Protein AF-A0A7R9UYS6-F1 (afdb_monomer_lite)

Organism: Diacronema lutheri (NCBI:txid2081491)

Secondary structure (DSSP, 8-state):
----TT-GGGSEEETTSHHIIIIIITSTTHHHHHHHTT-EE-TTSSEEE--TTS-HHHHHHHHHHHHHHHHHHHHHHHHHHHHHHHHHHHHHHHHHHHHHHHHHHHHHHHHHHHHHHHHHHHHHHHHHHHHHHHHH-TT---

Sequence (142 aa):
GGARLGEAKHRSLNRESHAFAATLAAIKGAVRLLRAAGFVDAADGRHLVLPDTADAALVAHARAALKAAVAAVTQASLQAAASQREQDNAAAAERLAELKRLQRAHQAHRTVAEEAERLRILREVQAERFEKARREDPHNHC

InterPro domains:
  IPR036339 PUB-like domain superfamily [SSF143503] (7-71)

Foldseek 3Di:
DDDPPDDQVVQKDFCPDPCNVVPQVPDPCSVVLLVQQQWDQDPVNGMTGRDPPGDPVSNVVSVVVVVVVVVVVVVVVVVVVVVVVVVVVVVVVVVVVVVVVVVVVVVVVVVVVVVVVVVVVVVVVVVVVVVVVLVVPPPNDD

Structure (mmCIF, N/CA/C/O backbone):
data_AF-A0A7R9UYS6-F1
#
_entry.id   AF-A0A7R9UYS6-F1
#
loop_
_atom_site.group_PDB
_atom_site.id
_atom_site.type_symbol
_atom_site.label_atom_id
_atom_site.label_alt_id
_atom_site.label_comp_id
_atom_site.label_asym_id
_atom_site.label_entity_id
_atom_site.label_seq_id
_atom_site.pdbx_PDB_ins_code
_atom_site.Cartn_x
_atom_site.Cartn_y
_atom_site.Cartn_z
_atom_site.occupancy
_atom_site.B_iso_or_equiv
_atom_site.auth_seq_id
_atom_site.auth_comp_id
_atom_site.auth_asym_id
_atom_site.auth_atom_id
_atom_site.pdbx_PDB_model_num
ATOM 1 N N . GLY A 1 1 ? -8.641 -17.097 27.532 1.00 37.53 1 GLY A N 1
ATOM 2 C CA . GLY A 1 1 ? -8.298 -16.313 28.732 1.00 37.53 1 GLY A CA 1
ATOM 3 C C . GLY A 1 1 ? -9.341 -15.239 28.931 1.00 37.53 1 GLY A C 1
ATOM 4 O O . GLY A 1 1 ? -9.334 -14.267 28.189 1.00 37.53 1 GLY A O 1
ATOM 5 N N . GLY A 1 2 ? -10.284 -15.462 29.847 1.00 44.81 2 GLY A N 1
ATOM 6 C CA . GLY A 1 2 ? -11.347 -14.508 30.155 1.00 44.81 2 GLY A CA 1
ATOM 7 C C . GLY A 1 2 ? -10.818 -13.409 31.067 1.00 44.81 2 GLY A C 1
ATOM 8 O O . GLY A 1 2 ? -10.682 -13.616 32.269 1.00 44.81 2 GLY A O 1
ATOM 9 N N . ALA A 1 3 ? -10.489 -12.251 30.493 1.00 46.88 3 ALA A N 1
ATOM 10 C CA . ALA A 1 3 ? -10.325 -11.036 31.278 1.00 46.88 3 ALA A CA 1
ATOM 11 C C . ALA A 1 3 ? -11.658 -10.749 31.983 1.00 46.88 3 ALA A C 1
ATOM 13 O O . ALA A 1 3 ? -12.717 -10.839 31.366 1.00 46.88 3 ALA A O 1
ATOM 14 N N . ARG A 1 4 ? -11.601 -10.469 33.284 1.00 47.09 4 ARG A N 1
ATOM 15 C CA . ARG A 1 4 ? -12.755 -10.252 34.160 1.00 47.09 4 ARG A CA 1
ATOM 16 C C . ARG A 1 4 ? -13.611 -9.101 33.615 1.00 47.09 4 ARG A C 1
ATOM 18 O O . ARG A 1 4 ? -13.274 -7.936 33.797 1.00 47.09 4 ARG A O 1
ATOM 25 N N . LEU A 1 5 ? -14.715 -9.439 32.945 1.00 50.84 5 LEU A N 1
ATOM 26 C CA . LEU A 1 5 ? -15.633 -8.533 32.233 1.00 50.84 5 LEU A CA 1
ATOM 27 C C . LEU A 1 5 ? -16.437 -7.576 33.146 1.00 50.84 5 LEU A C 1
ATOM 29 O O . LEU A 1 5 ? -17.445 -7.030 32.715 1.00 50.84 5 LEU A O 1
ATOM 33 N N . GLY A 1 6 ? -16.015 -7.360 34.394 1.00 54.34 6 GLY A N 1
ATOM 34 C CA . GLY A 1 6 ? -16.770 -6.580 35.380 1.00 54.34 6 GLY A CA 1
ATOM 35 C C . GLY A 1 6 ? -15.933 -5.698 36.303 1.00 54.34 6 GLY A C 1
ATOM 36 O O . GLY A 1 6 ? -16.487 -5.098 37.216 1.00 54.34 6 GLY A O 1
ATOM 37 N N . GLU A 1 7 ? -14.612 -5.595 36.115 1.00 65.44 7 GLU A N 1
ATOM 38 C CA . GLU A 1 7 ? -13.832 -4.672 36.947 1.00 65.44 7 GLU A CA 1
ATOM 39 C C . GLU A 1 7 ? -14.064 -3.227 36.473 1.00 65.44 7 GLU A C 1
ATOM 41 O O . GLU A 1 7 ? -13.734 -2.876 35.338 1.00 65.44 7 GLU A O 1
ATOM 46 N N . ALA A 1 8 ? -14.605 -2.379 37.359 1.00 66.94 8 ALA A N 1
ATOM 47 C CA . ALA A 1 8 ? -14.960 -0.979 37.087 1.00 66.94 8 ALA A CA 1
ATOM 48 C C . ALA A 1 8 ? -13.823 -0.167 36.435 1.00 66.94 8 ALA A C 1
ATOM 50 O O . ALA A 1 8 ? -14.069 0.722 35.621 1.00 66.94 8 ALA A O 1
ATOM 51 N N . LYS A 1 9 ? -12.565 -0.537 36.713 1.00 77.38 9 LYS A N 1
ATOM 52 C CA . LYS A 1 9 ? -11.362 0.067 36.122 1.00 77.38 9 LYS A CA 1
ATOM 53 C C . LYS A 1 9 ? -11.271 -0.059 34.594 1.00 77.38 9 LYS A C 1
ATOM 55 O O . LYS A 1 9 ? -10.557 0.711 33.970 1.00 77.38 9 LYS A O 1
ATOM 60 N N . HIS A 1 10 ? -11.955 -1.032 33.988 1.00 82.88 10 HIS A N 1
ATOM 61 C CA . HIS A 1 10 ? -11.962 -1.245 32.536 1.00 82.88 10 HIS A CA 1
ATOM 62 C C . HIS A 1 10 ? -13.116 -0.527 31.826 1.00 82.88 10 HIS A C 1
ATOM 64 O O . HIS A 1 10 ? -13.176 -0.541 30.598 1.00 82.88 10 HIS A O 1
ATOM 70 N N . ARG A 1 11 ? -14.025 0.102 32.583 1.00 88.00 11 ARG A N 1
ATOM 71 C CA . ARG A 1 11 ? -15.152 0.869 32.042 1.00 88.00 11 ARG A CA 1
ATOM 72 C C . ARG A 1 11 ? -14.840 2.356 31.899 1.00 88.00 11 ARG A C 1
ATOM 74 O O . ARG A 1 11 ? -15.658 3.063 31.327 1.00 88.00 11 ARG A O 1
ATOM 81 N N . SER A 1 12 ? -13.697 2.837 32.393 1.00 90.75 12 SER A N 1
ATOM 82 C CA . SER A 1 12 ? -13.282 4.234 32.263 1.00 90.75 12 SER A CA 1
ATOM 83 C C . SER A 1 12 ? -12.033 4.384 31.396 1.00 90.75 12 SER A C 1
ATOM 85 O O . SER A 1 12 ? -11.122 3.557 31.407 1.00 90.75 12 SER A O 1
ATOM 87 N N . LEU A 1 13 ? -11.996 5.465 30.625 1.00 91.38 13 LEU A N 1
ATOM 88 C CA . LEU A 1 13 ? -10.869 5.873 29.800 1.00 91.38 13 LEU A CA 1
ATOM 89 C C . LEU A 1 13 ? -10.446 7.272 30.234 1.00 91.38 13 LEU A C 1
ATOM 91 O O . LEU A 1 13 ? -11.235 8.211 30.141 1.00 91.38 13 LEU A O 1
ATOM 95 N N . ASN A 1 14 ? -9.204 7.416 30.689 1.00 92.75 14 ASN A N 1
ATOM 96 C CA . ASN A 1 14 ? -8.637 8.719 31.019 1.00 92.75 14 ASN A CA 1
ATOM 97 C C . ASN A 1 14 ? -8.198 9.443 29.735 1.00 92.75 14 ASN A C 1
ATOM 99 O O . ASN A 1 14 ? -7.314 8.963 29.015 1.00 92.75 14 ASN A O 1
ATOM 103 N N . ARG A 1 15 ? -8.793 10.611 29.471 1.00 91.50 15 ARG A N 1
ATOM 104 C CA . ARG A 1 15 ? -8.517 11.446 28.293 1.00 91.50 15 ARG A CA 1
ATOM 105 C C . ARG A 1 15 ? -7.133 12.094 28.325 1.00 91.50 15 ARG A C 1
ATOM 107 O O . ARG A 1 15 ? -6.582 12.382 27.269 1.00 91.50 15 ARG A O 1
ATOM 114 N N . GLU A 1 16 ? -6.567 12.288 29.512 1.00 90.69 16 GLU A N 1
ATOM 115 C CA . GLU A 1 16 ? -5.218 12.832 29.718 1.00 90.69 16 GLU A CA 1
ATOM 116 C C . GLU A 1 16 ? -4.135 11.754 29.581 1.00 90.69 16 GLU A C 1
ATOM 118 O O . GLU A 1 16 ? -2.944 12.062 29.551 1.00 90.69 16 GLU A O 1
ATOM 123 N N . SER A 1 17 ? -4.517 10.474 29.485 1.00 93.50 17 SER A N 1
ATOM 124 C CA . SER A 1 17 ? -3.534 9.412 29.293 1.00 93.50 17 SER A CA 1
ATOM 125 C C . SER A 1 17 ? -2.816 9.576 27.955 1.00 93.50 17 SER A C 1
ATOM 127 O O . SER A 1 17 ? -3.432 9.851 26.923 1.00 93.50 17 SER A O 1
ATOM 129 N N . HIS A 1 18 ? -1.503 9.333 27.955 1.00 90.81 18 HIS A N 1
ATOM 130 C CA . HIS A 1 18 ? -0.696 9.391 26.737 1.00 90.81 18 HIS A CA 1
ATOM 131 C C . HIS A 1 18 ? -1.269 8.489 25.635 1.00 90.81 18 HIS A C 1
ATOM 133 O O . HIS A 1 18 ? -1.342 8.890 24.478 1.00 90.81 18 HIS A O 1
ATOM 139 N N . ALA A 1 19 ? -1.738 7.289 25.995 1.00 88.31 19 ALA A N 1
ATOM 140 C CA . ALA A 1 19 ? -2.374 6.376 25.051 1.00 88.31 19 ALA A CA 1
ATOM 141 C C . ALA A 1 19 ? -3.617 7.006 24.405 1.00 88.31 19 ALA A C 1
ATOM 143 O O . ALA A 1 19 ? -3.750 6.963 23.183 1.00 88.31 19 ALA A O 1
ATOM 144 N N . PHE A 1 20 ? -4.497 7.637 25.188 1.00 90.56 20 PHE A N 1
ATOM 145 C CA . PHE A 1 20 ? -5.673 8.314 24.648 1.00 90.56 20 PHE A CA 1
ATOM 146 C C . PHE A 1 20 ? -5.283 9.492 23.753 1.00 90.56 20 PHE A C 1
ATOM 148 O O . PHE A 1 20 ? -5.775 9.580 22.631 1.00 90.56 20 PHE A O 1
ATOM 155 N N . ALA A 1 21 ? -4.381 10.363 24.207 1.00 88.44 21 ALA A N 1
ATOM 156 C CA . ALA A 1 21 ? -3.966 11.547 23.459 1.00 88.44 21 ALA A CA 1
ATOM 157 C C . ALA A 1 21 ? -3.265 11.189 22.136 1.00 88.44 21 ALA A C 1
ATOM 159 O O . ALA A 1 21 ? -3.618 11.719 21.083 1.00 88.44 21 ALA A O 1
ATOM 160 N N . ALA A 1 22 ? -2.318 10.249 22.175 1.00 87.12 22 ALA A N 1
ATOM 161 C CA . ALA A 1 22 ? -1.520 9.871 21.013 1.00 87.12 22 ALA A CA 1
ATOM 162 C C . ALA A 1 22 ? -2.307 9.047 19.985 1.00 87.12 22 ALA A C 1
ATOM 164 O O . ALA A 1 22 ? -2.036 9.147 18.792 1.00 87.12 22 ALA A O 1
ATOM 165 N N . THR A 1 23 ? -3.268 8.226 20.428 1.00 86.62 23 THR A N 1
ATOM 166 C CA . THR A 1 23 ? -3.973 7.296 19.527 1.00 86.62 23 THR A CA 1
ATOM 167 C C . THR A 1 23 ? -5.418 7.694 19.265 1.00 86.62 23 THR A C 1
ATOM 169 O O . THR A 1 23 ? -5.812 7.821 18.114 1.00 86.62 23 THR A O 1
ATOM 172 N N . LEU A 1 24 ? -6.224 7.926 20.299 1.00 85.62 24 LEU A N 1
ATOM 173 C CA . LEU A 1 24 ? -7.664 8.142 20.144 1.00 85.62 24 LEU A CA 1
ATOM 174 C C . LEU A 1 24 ? -8.003 9.599 19.828 1.00 85.62 24 LEU A C 1
ATOM 176 O O . LEU A 1 24 ? -8.822 9.851 18.950 1.00 85.62 24 LEU A O 1
ATOM 180 N N . ALA A 1 25 ? -7.380 10.564 20.505 1.00 84.19 25 ALA A N 1
ATOM 181 C CA . ALA A 1 25 ? -7.673 11.981 20.299 1.00 84.19 25 ALA A CA 1
ATOM 182 C C . ALA A 1 25 ? -7.216 12.479 18.918 1.00 84.19 25 ALA A C 1
ATOM 184 O O . ALA A 1 25 ? -7.892 13.308 18.311 1.00 84.19 25 ALA A O 1
ATOM 185 N N . ALA A 1 26 ? -6.110 11.935 18.401 1.00 84.69 26 ALA A N 1
ATOM 186 C CA . ALA A 1 26 ? -5.595 12.251 17.071 1.00 84.69 26 ALA A CA 1
ATOM 187 C C . ALA A 1 26 ? -6.485 11.715 15.931 1.00 84.69 26 ALA A C 1
ATOM 189 O O . ALA A 1 26 ? -6.453 12.240 14.816 1.00 84.69 26 ALA A O 1
ATOM 190 N N . ILE A 1 27 ? -7.304 10.687 16.187 1.00 87.06 27 ILE A N 1
ATOM 191 C CA . ILE A 1 27 ? -8.168 10.082 15.169 1.00 87.06 27 ILE A CA 1
ATOM 192 C C . ILE A 1 27 ? -9.506 10.819 15.115 1.00 87.06 27 ILE A C 1
ATOM 194 O O . ILE A 1 27 ? -10.343 10.751 16.023 1.00 87.06 27 ILE A O 1
ATOM 198 N N . LYS A 1 28 ? -9.755 11.480 13.980 1.00 88.62 28 LYS A N 1
ATOM 199 C CA . LYS A 1 28 ? -11.016 12.175 13.711 1.00 88.62 28 LYS A CA 1
ATOM 200 C C . LYS A 1 28 ? -12.203 11.218 13.876 1.00 88.62 28 LYS A C 1
ATOM 202 O O . LYS A 1 28 ? -12.357 10.256 13.132 1.00 88.62 28 LYS A O 1
ATOM 207 N N . GLY A 1 29 ? -13.075 11.520 14.837 1.00 88.50 29 GLY A N 1
ATOM 208 C CA . GLY A 1 29 ? -14.310 10.769 15.078 1.00 88.50 29 GLY A CA 1
ATOM 209 C C . GLY A 1 29 ? -14.195 9.587 16.045 1.00 88.50 29 GLY A C 1
ATOM 210 O O . GLY A 1 29 ? -15.234 9.016 16.371 1.00 88.50 29 GLY A O 1
ATOM 211 N N . ALA A 1 30 ? -13.010 9.259 16.575 1.00 88.81 30 ALA A N 1
ATOM 212 C CA . ALA A 1 30 ? -12.858 8.171 17.549 1.00 88.81 30 ALA A CA 1
ATOM 213 C C . ALA A 1 30 ? -13.699 8.402 18.818 1.00 88.81 30 ALA A C 1
ATOM 215 O O . ALA A 1 30 ? -14.442 7.522 19.244 1.00 88.81 30 ALA A O 1
ATOM 216 N N . VAL A 1 31 ? -13.685 9.621 19.369 1.00 90.44 31 VAL A N 1
ATOM 217 C CA . VAL A 1 31 ? -14.529 9.990 20.524 1.00 90.44 31 VAL A CA 1
ATOM 218 C C . VAL A 1 31 ? -16.022 9.905 20.189 1.00 90.44 31 VAL A C 1
ATOM 220 O O . VAL A 1 31 ? -16.824 9.485 21.019 1.00 90.44 31 VAL A O 1
ATOM 223 N N . ARG A 1 32 ? -16.413 10.250 18.955 1.00 91.69 32 ARG A N 1
ATOM 224 C CA . ARG A 1 32 ? -17.808 10.140 18.502 1.00 91.69 32 ARG A CA 1
ATOM 225 C C . ARG A 1 32 ? -18.252 8.680 18.407 1.00 91.69 32 ARG A C 1
ATOM 227 O O . ARG A 1 32 ? -19.380 8.382 18.778 1.00 91.69 32 ARG A O 1
ATOM 234 N N . LEU A 1 33 ? -17.368 7.783 17.966 1.00 91.06 33 LEU A N 1
ATOM 235 C CA . LEU A 1 33 ? -17.619 6.342 17.960 1.00 91.06 33 LEU A CA 1
ATOM 236 C C . LEU A 1 33 ? -17.762 5.789 19.384 1.00 91.06 33 LEU A C 1
ATOM 238 O O . LEU A 1 33 ? -18.691 5.033 19.639 1.00 91.06 33 LEU A O 1
ATOM 242 N N . LEU A 1 34 ? -16.893 6.197 20.318 1.00 92.00 34 LEU A N 1
ATOM 243 C CA . LEU A 1 34 ? -17.007 5.803 21.728 1.00 92.00 34 LEU A CA 1
ATOM 244 C C . LEU A 1 34 ? -18.350 6.247 22.321 1.00 92.00 34 LEU A C 1
ATOM 246 O O . LEU A 1 34 ? -19.039 5.449 22.950 1.00 92.00 34 LEU A O 1
ATOM 250 N N . ARG A 1 35 ? -18.773 7.486 22.054 1.00 92.44 35 ARG A N 1
ATOM 251 C CA . ARG A 1 35 ? -20.091 7.980 22.478 1.00 92.44 35 ARG A CA 1
ATOM 252 C C . ARG A 1 35 ? -21.242 7.200 21.843 1.00 92.44 35 ARG A C 1
ATOM 254 O O . ARG A 1 35 ? -22.179 6.835 22.540 1.00 92.44 35 ARG A O 1
ATOM 261 N N . ALA A 1 36 ? -21.150 6.879 20.552 1.00 90.38 36 ALA A N 1
ATOM 262 C CA . ALA A 1 36 ? -22.140 6.045 19.867 1.00 90.38 36 ALA A CA 1
ATOM 263 C C . ALA A 1 36 ? -22.198 4.609 20.420 1.00 90.38 36 ALA A C 1
ATOM 265 O O . ALA A 1 36 ? -23.250 3.985 20.377 1.00 90.38 36 ALA A O 1
ATOM 266 N N . ALA A 1 37 ? -21.092 4.101 20.969 1.00 90.69 37 ALA A N 1
ATOM 267 C CA . ALA A 1 37 ? -21.038 2.819 21.666 1.00 90.69 37 ALA A CA 1
ATOM 268 C C . ALA A 1 37 ? -21.575 2.882 23.112 1.00 90.69 37 ALA A C 1
ATOM 270 O O . ALA A 1 37 ? -21.645 1.848 23.767 1.00 90.69 37 ALA A O 1
ATOM 271 N N . GLY A 1 38 ? -21.937 4.068 23.618 1.00 92.44 38 GLY A N 1
ATOM 272 C CA . GLY A 1 38 ? -22.523 4.255 24.949 1.00 92.44 38 GLY A CA 1
ATOM 273 C C . GLY A 1 38 ? -21.585 4.835 26.012 1.00 92.44 38 GLY A C 1
ATOM 274 O O . GLY A 1 38 ? -21.971 4.893 27.177 1.00 92.44 38 GLY A O 1
ATOM 275 N N . PHE A 1 39 ? -20.372 5.275 25.658 1.00 93.94 39 PHE A N 1
ATOM 276 C CA . PHE A 1 39 ? -19.519 6.009 26.600 1.00 93.94 39 PHE A CA 1
ATOM 277 C C . PHE A 1 39 ? -20.056 7.426 26.838 1.00 93.94 39 PHE A C 1
ATOM 279 O O . PHE A 1 39 ? -20.400 8.140 25.895 1.00 93.94 39 PHE A O 1
ATOM 286 N N . VAL A 1 40 ? -20.049 7.861 28.095 1.00 94.06 40 VAL A N 1
ATOM 287 C CA . VAL A 1 40 ? -20.453 9.204 28.526 1.00 94.06 40 VAL A CA 1
ATOM 288 C C . VAL A 1 40 ? -19.277 9.943 29.156 1.00 94.06 40 VAL A C 1
ATOM 290 O O . VAL A 1 40 ? -18.361 9.319 29.691 1.00 94.06 40 VAL A O 1
ATOM 293 N N . ASP A 1 41 ? -19.281 11.272 29.086 1.00 93.56 41 ASP A N 1
ATOM 2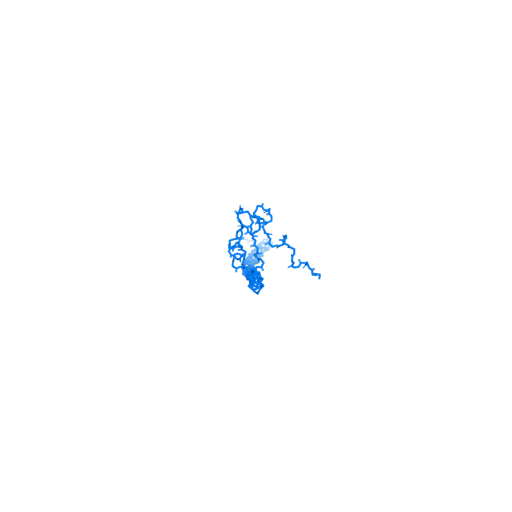94 C CA . ASP A 1 41 ? -18.319 12.082 29.834 1.00 93.56 41 ASP A CA 1
ATOM 295 C C . ASP A 1 41 ? -18.648 11.997 31.333 1.00 93.56 41 ASP A C 1
ATOM 297 O O . ASP A 1 41 ? -19.797 12.176 31.742 1.00 93.56 41 ASP A O 1
ATOM 301 N N . ALA A 1 42 ? -17.642 11.700 32.153 1.00 91.50 42 ALA A N 1
ATOM 302 C CA . ALA A 1 42 ? -17.777 11.772 33.599 1.00 91.50 42 ALA A CA 1
ATOM 303 C C . ALA A 1 42 ? -17.910 13.236 34.053 1.00 91.50 42 ALA A C 1
ATOM 305 O O . ALA A 1 42 ? -17.542 14.163 33.331 1.00 91.50 42 ALA A O 1
ATOM 306 N N . ALA A 1 43 ? -18.400 13.446 35.277 1.00 88.06 43 ALA A N 1
ATOM 307 C CA . ALA A 1 43 ? -18.609 14.784 35.840 1.00 88.06 43 ALA A CA 1
ATOM 308 C C . ALA A 1 43 ? -17.321 15.630 35.915 1.00 88.06 43 ALA A C 1
ATOM 310 O O . ALA A 1 43 ? -17.388 16.855 35.915 1.00 88.06 43 ALA A O 1
ATOM 311 N N . ASP A 1 44 ? -16.153 14.983 35.952 1.00 87.81 44 ASP A N 1
ATOM 312 C CA . ASP A 1 44 ? -14.849 15.647 35.948 1.00 87.81 44 ASP A CA 1
ATOM 313 C C . ASP A 1 44 ? -14.398 16.125 34.554 1.00 87.81 44 ASP A C 1
ATOM 315 O O . ASP A 1 44 ? -13.415 16.856 34.445 1.00 87.81 44 ASP A O 1
ATOM 319 N N . GLY A 1 45 ? -15.077 15.697 33.482 1.00 86.50 45 GLY A N 1
ATOM 320 C CA . GLY A 1 45 ? -14.716 15.967 32.088 1.00 86.50 45 GLY A CA 1
ATOM 321 C C . GLY A 1 45 ? -13.414 15.304 31.612 1.00 86.50 45 GLY A C 1
ATOM 322 O O . GLY A 1 45 ? -13.047 15.442 30.442 1.00 86.50 45 GLY A O 1
ATOM 323 N N . ARG A 1 46 ? -12.714 14.572 32.485 1.00 90.31 46 ARG A N 1
ATOM 324 C CA . ARG A 1 46 ? -11.416 13.935 32.210 1.00 90.31 46 ARG A CA 1
ATOM 325 C C . ARG A 1 46 ? -11.561 12.476 31.823 1.00 90.31 46 ARG A C 1
ATOM 327 O O . ARG A 1 46 ? -10.697 11.946 31.126 1.00 90.31 46 ARG A O 1
ATOM 334 N N . HIS A 1 47 ? -12.653 11.836 32.226 1.00 92.19 47 HIS A N 1
ATOM 335 C CA . HIS A 1 47 ? -12.903 10.434 31.926 1.00 92.19 47 HIS A CA 1
ATOM 336 C C . HIS A 1 47 ? -14.079 10.249 30.968 1.00 92.19 47 HIS A C 1
ATOM 338 O O . HIS A 1 47 ? -15.103 10.918 31.071 1.00 92.19 47 HIS A O 1
ATOM 344 N N . LEU A 1 48 ? -13.937 9.291 30.052 1.00 92.69 48 LEU A N 1
ATOM 345 C CA . LEU A 1 48 ? -15.064 8.685 29.346 1.00 92.69 48 LEU A CA 1
ATOM 346 C C . LEU A 1 48 ? -15.403 7.373 30.041 1.00 92.69 48 LEU A C 1
ATOM 348 O O . LEU A 1 48 ? -14.534 6.514 30.173 1.00 92.69 48 LEU A O 1
ATOM 352 N N . VAL A 1 49 ? -16.645 7.212 30.479 1.00 93.12 49 VAL A N 1
ATOM 353 C CA . VAL A 1 49 ? -17.085 6.057 31.264 1.00 93.12 49 VAL A CA 1
ATOM 354 C C . VAL A 1 49 ? -18.203 5.337 30.531 1.00 93.12 49 VAL A C 1
ATOM 356 O O . VAL A 1 49 ? -19.098 5.971 29.983 1.00 93.12 49 VAL A O 1
ATOM 359 N N . LEU A 1 50 ? -18.157 4.010 30.519 1.00 92.75 50 LEU A N 1
ATOM 360 C CA . LEU A 1 50 ? -19.232 3.157 30.037 1.00 92.75 50 LEU A CA 1
ATOM 361 C C . LEU A 1 50 ? -20.145 2.799 31.223 1.00 92.75 50 LEU A C 1
ATOM 363 O O . LEU A 1 50 ? -19.721 2.004 32.068 1.00 92.75 50 LEU A O 1
ATOM 367 N N . PRO A 1 51 ? -21.374 3.342 31.312 1.00 90.81 51 PRO A N 1
ATOM 368 C CA . PRO A 1 51 ? -22.288 3.066 32.421 1.00 90.81 51 PRO A CA 1
ATOM 369 C C . PRO A 1 51 ? -22.610 1.577 32.531 1.00 90.81 51 PRO A C 1
ATOM 371 O O . PRO A 1 51 ? -22.616 0.880 31.516 1.00 90.81 51 PRO A O 1
ATOM 374 N N . ASP A 1 52 ? -22.937 1.082 33.726 1.00 87.50 52 ASP A N 1
ATOM 375 C CA . ASP A 1 52 ? -23.365 -0.316 33.915 1.00 87.50 52 ASP A CA 1
ATOM 376 C C . ASP A 1 52 ? -24.651 -0.663 33.154 1.00 87.50 52 ASP A C 1
ATOM 378 O O . ASP A 1 52 ? -24.848 -1.814 32.775 1.00 87.50 52 ASP A O 1
ATOM 382 N N . THR A 1 53 ? -25.463 0.348 32.845 1.00 87.88 53 THR A N 1
ATOM 383 C CA . THR A 1 53 ? -26.683 0.256 32.033 1.00 87.88 53 THR A CA 1
ATOM 384 C C . THR A 1 53 ? -26.431 0.264 30.523 1.00 87.88 53 THR A C 1
ATOM 386 O O . THR A 1 53 ? -27.388 0.236 29.751 1.00 87.88 53 THR A O 1
ATOM 389 N N . ALA A 1 54 ? -25.172 0.336 30.076 1.00 87.25 54 ALA A N 1
ATOM 390 C CA . ALA A 1 54 ? -24.854 0.360 28.654 1.00 87.25 54 ALA A CA 1
ATOM 391 C C . ALA A 1 54 ? -25.243 -0.954 27.963 1.00 87.25 54 ALA A C 1
ATOM 393 O O . ALA A 1 54 ? -24.961 -2.045 28.461 1.00 87.25 54 ALA A O 1
ATOM 394 N N . ASP A 1 55 ? -25.839 -0.836 26.777 1.00 89.62 55 ASP A N 1
ATOM 395 C CA . ASP A 1 55 ? -26.237 -1.984 25.973 1.00 89.62 55 ASP A CA 1
ATOM 396 C C . ASP A 1 55 ? -25.006 -2.728 25.428 1.00 89.62 55 ASP A C 1
ATOM 398 O O . ASP A 1 55 ? -24.272 -2.245 24.559 1.00 89.62 55 ASP A O 1
ATOM 402 N N . ALA A 1 56 ? -24.790 -3.943 25.933 1.00 87.62 56 ALA A N 1
ATOM 403 C CA . ALA A 1 56 ? -23.696 -4.806 25.510 1.00 87.62 56 ALA A CA 1
ATOM 404 C C . ALA A 1 56 ? -23.773 -5.171 24.016 1.00 87.62 56 ALA A C 1
ATOM 406 O O . ALA A 1 56 ? -22.728 -5.346 23.380 1.00 87.62 56 ALA A O 1
ATOM 407 N N . ALA A 1 57 ? -24.978 -5.257 23.438 1.00 89.75 57 ALA A N 1
ATOM 408 C CA . ALA A 1 57 ? -25.159 -5.531 22.016 1.00 89.75 57 ALA A CA 1
ATOM 409 C C . ALA A 1 57 ? -24.663 -4.356 21.164 1.00 89.75 57 ALA A C 1
ATOM 411 O O . ALA A 1 57 ? -23.953 -4.565 20.177 1.00 89.75 57 ALA A O 1
ATOM 412 N N . LEU A 1 58 ? -24.946 -3.122 21.587 1.00 90.00 58 LEU A N 1
ATOM 413 C CA . LEU A 1 58 ? -24.468 -1.911 20.922 1.00 90.00 58 LEU A CA 1
ATOM 414 C C . LEU A 1 58 ? -22.938 -1.795 20.972 1.00 90.00 58 LEU A C 1
ATOM 416 O O . LEU A 1 58 ? -22.303 -1.506 19.956 1.00 90.00 58 LEU A O 1
ATOM 420 N N . VAL A 1 59 ? -22.325 -2.093 22.121 1.00 89.06 59 VAL A N 1
ATOM 421 C CA . VAL A 1 59 ? -20.859 -2.108 22.273 1.00 89.06 59 VAL A CA 1
ATOM 422 C C . VAL A 1 59 ? -20.224 -3.167 21.364 1.00 89.06 59 VAL A C 1
ATOM 424 O O . VAL A 1 59 ? -19.229 -2.898 20.680 1.00 89.06 59 VAL A O 1
ATOM 427 N N . ALA A 1 60 ? -20.803 -4.370 21.315 1.00 89.75 60 ALA A N 1
ATOM 428 C CA . ALA A 1 60 ? -20.341 -5.438 20.433 1.00 89.75 60 ALA A CA 1
ATOM 429 C C . ALA A 1 60 ? -20.479 -5.054 18.951 1.00 89.75 60 ALA A C 1
ATOM 431 O O . ALA A 1 60 ? -19.553 -5.287 18.168 1.00 89.75 60 ALA A O 1
ATOM 432 N N . HIS A 1 61 ? -21.587 -4.409 18.579 1.00 90.38 61 HIS A N 1
ATOM 433 C CA . HIS A 1 61 ? -21.821 -3.914 17.227 1.00 90.38 61 HIS A CA 1
ATOM 434 C C . HIS A 1 61 ? -20.806 -2.835 16.832 1.00 90.38 61 HIS A C 1
ATOM 436 O O . HIS A 1 61 ? -20.166 -2.950 15.788 1.00 90.38 61 HIS A O 1
ATOM 442 N N . ALA A 1 62 ? -20.575 -1.836 17.689 1.00 89.31 62 ALA A N 1
ATOM 443 C CA . ALA A 1 62 ? -19.589 -0.785 17.446 1.00 89.31 62 ALA A CA 1
ATOM 444 C C . ALA A 1 62 ? -18.171 -1.358 17.269 1.00 89.31 62 ALA A C 1
ATOM 446 O O . ALA A 1 62 ? -17.432 -0.946 16.371 1.00 89.31 62 ALA A O 1
ATOM 447 N N . ARG A 1 63 ? -17.800 -2.368 18.070 1.00 90.06 63 ARG A N 1
ATOM 448 C CA . ARG A 1 63 ? -16.531 -3.096 17.918 1.00 90.06 63 ARG A CA 1
ATOM 449 C C . ARG A 1 63 ? -16.444 -3.829 16.579 1.00 90.06 63 ARG A C 1
ATOM 451 O O . ARG A 1 63 ? -15.398 -3.782 15.929 1.00 90.06 63 ARG A O 1
ATOM 458 N N . ALA A 1 64 ? -17.506 -4.526 16.177 1.00 90.56 64 ALA A N 1
ATOM 459 C CA . ALA A 1 64 ? -17.548 -5.250 14.910 1.00 90.56 64 ALA A CA 1
ATOM 460 C C . ALA A 1 64 ? -17.445 -4.292 13.714 1.00 90.56 64 ALA A C 1
ATOM 462 O O . ALA A 1 64 ? -16.633 -4.523 12.818 1.00 90.56 64 ALA A O 1
ATOM 463 N N . ALA A 1 65 ? -18.184 -3.180 13.750 1.00 88.81 65 ALA A N 1
ATOM 464 C CA . ALA A 1 65 ? -18.138 -2.133 12.736 1.00 88.81 65 ALA A CA 1
ATOM 465 C C . ALA A 1 65 ? -16.736 -1.518 12.616 1.00 88.81 65 ALA A C 1
ATOM 467 O O . ALA A 1 65 ? -16.216 -1.388 11.509 1.00 88.81 65 ALA A O 1
ATOM 468 N N . LEU A 1 66 ? -16.076 -1.216 13.741 1.00 87.75 66 LEU A N 1
ATOM 469 C CA . LEU A 1 66 ? -14.704 -0.705 13.732 1.00 87.75 66 LEU A CA 1
ATOM 470 C C . LEU A 1 66 ? -13.727 -1.713 13.116 1.00 87.75 66 LEU A C 1
ATOM 472 O O . LEU A 1 66 ? -12.898 -1.342 12.288 1.00 87.75 66 LEU A O 1
ATOM 476 N N . LYS A 1 67 ? -13.836 -2.996 13.480 1.00 89.88 67 LYS A N 1
ATOM 477 C CA . LYS A 1 67 ? 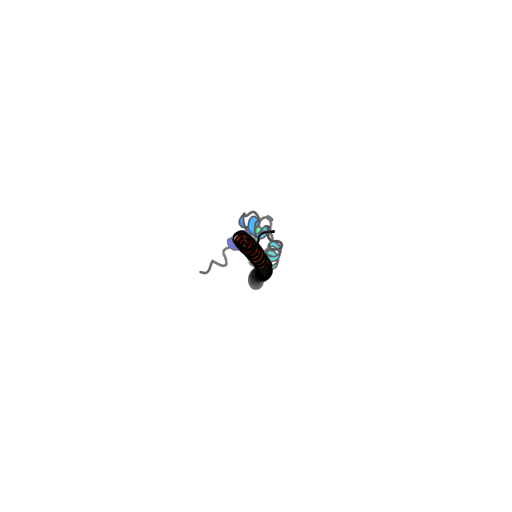-12.982 -4.052 12.922 1.00 89.88 67 LYS A CA 1
ATOM 478 C C . LYS A 1 67 ? -13.172 -4.189 11.409 1.00 89.88 67 LYS A C 1
ATOM 480 O O . LYS A 1 67 ? -12.186 -4.314 10.687 1.00 89.88 67 LYS A O 1
ATOM 485 N N . ALA A 1 68 ? -14.417 -4.138 10.939 1.00 89.12 68 ALA A N 1
ATOM 486 C CA . ALA A 1 68 ? -14.736 -4.178 9.516 1.00 89.12 68 ALA A CA 1
ATOM 487 C C . ALA A 1 68 ? -14.187 -2.948 8.776 1.00 89.12 68 ALA A C 1
ATOM 489 O O . ALA A 1 68 ? -13.572 -3.096 7.723 1.00 89.12 68 ALA A O 1
ATOM 490 N N . ALA A 1 69 ? -14.331 -1.752 9.352 1.00 85.19 69 ALA A N 1
ATOM 491 C CA . ALA A 1 69 ? -13.805 -0.519 8.771 1.00 85.19 69 ALA A CA 1
ATOM 492 C C . ALA A 1 69 ? -12.274 -0.546 8.644 1.00 85.19 69 ALA A C 1
ATOM 494 O O . ALA A 1 69 ? -11.738 -0.204 7.593 1.00 85.19 69 ALA A O 1
ATOM 495 N N . VAL A 1 70 ? -11.564 -1.007 9.681 1.00 87.75 70 VAL A N 1
ATOM 496 C CA . VAL A 1 70 ? -10.101 -1.160 9.633 1.00 87.75 70 VAL A CA 1
ATOM 497 C C . VAL A 1 70 ? -9.698 -2.155 8.546 1.00 87.75 70 VAL A C 1
ATOM 499 O O . VAL A 1 70 ? -8.826 -1.844 7.740 1.00 87.75 70 VAL A O 1
ATOM 502 N N . ALA A 1 71 ? -10.364 -3.312 8.472 1.00 88.62 71 ALA A N 1
ATOM 503 C CA . ALA A 1 71 ? -10.088 -4.309 7.441 1.00 88.62 71 ALA A CA 1
ATOM 504 C C . ALA A 1 71 ? -10.292 -3.749 6.022 1.00 88.62 71 ALA A C 1
ATOM 506 O O . ALA A 1 71 ? -9.438 -3.953 5.160 1.00 88.62 71 ALA A O 1
ATOM 507 N N . ALA A 1 72 ? -11.369 -2.991 5.797 1.00 86.88 72 ALA A N 1
ATOM 508 C CA . ALA A 1 72 ? -11.649 -2.359 4.511 1.00 86.88 72 ALA A CA 1
ATOM 509 C C . ALA A 1 72 ? -10.566 -1.340 4.117 1.00 86.88 72 ALA A C 1
ATOM 511 O O . ALA A 1 72 ? -10.098 -1.348 2.980 1.00 86.88 72 ALA A O 1
ATOM 512 N N . VAL A 1 73 ? -10.116 -0.503 5.058 1.00 86.56 73 VAL A N 1
ATOM 513 C CA . VAL A 1 73 ? -9.036 0.468 4.810 1.00 86.56 73 VAL A CA 1
ATOM 514 C C . VAL A 1 73 ? -7.718 -0.239 4.500 1.00 86.56 73 VAL A C 1
ATOM 516 O O . VAL A 1 73 ? -7.023 0.150 3.564 1.00 86.56 73 VAL A O 1
ATOM 519 N N . THR A 1 74 ? -7.375 -1.291 5.248 1.00 88.12 74 THR A N 1
ATOM 520 C CA . THR A 1 74 ? -6.170 -2.089 4.980 1.00 88.12 74 THR A CA 1
ATOM 521 C C . THR A 1 74 ? -6.232 -2.753 3.607 1.00 88.12 74 THR A C 1
ATOM 523 O O . THR A 1 74 ? -5.249 -2.749 2.874 1.00 88.12 74 THR A O 1
ATOM 526 N N . GLN A 1 75 ? -7.381 -3.299 3.218 1.00 90.75 75 GLN A N 1
ATOM 527 C CA . GLN A 1 75 ? -7.535 -3.896 1.897 1.00 90.75 75 GLN A CA 1
ATOM 528 C C . GLN A 1 75 ? -7.401 -2.851 0.782 1.00 90.75 75 GLN A C 1
ATOM 530 O O . GLN A 1 75 ? -6.690 -3.091 -0.193 1.00 90.75 75 GLN A O 1
ATOM 535 N N . ALA A 1 76 ? -8.023 -1.681 0.943 1.00 89.31 76 ALA A N 1
ATOM 536 C CA . ALA A 1 76 ? -7.930 -0.593 -0.024 1.00 89.31 76 ALA A CA 1
ATOM 537 C C . ALA A 1 76 ? -6.487 -0.087 -0.188 1.00 89.31 76 ALA A C 1
ATOM 539 O O . ALA A 1 76 ? -6.042 0.145 -1.311 1.00 89.31 76 ALA A O 1
ATOM 540 N N . SER A 1 77 ? -5.724 0.036 0.905 1.00 89.19 77 SER A N 1
ATOM 541 C CA . SER A 1 77 ? -4.321 0.462 0.828 1.00 89.19 77 SER A CA 1
ATOM 542 C C . SER A 1 77 ? -3.432 -0.579 0.145 1.00 89.19 77 SER A C 1
ATOM 544 O O . SER A 1 77 ? -2.571 -0.215 -0.655 1.00 89.19 77 SER A O 1
ATOM 546 N N . LEU A 1 78 ? -3.670 -1.870 0.393 1.00 90.75 78 LEU A N 1
ATOM 547 C CA . LEU A 1 78 ? -2.969 -2.956 -0.293 1.00 90.75 78 LEU A CA 1
ATOM 548 C C . LEU A 1 78 ? -3.276 -2.973 -1.796 1.00 90.75 78 LEU A C 1
ATOM 550 O O . LEU A 1 78 ? -2.360 -3.130 -2.602 1.00 90.75 78 LEU A O 1
ATOM 554 N N . GLN A 1 79 ? -4.538 -2.770 -2.179 1.00 93.44 79 GLN A N 1
ATOM 555 C CA . GLN A 1 79 ? -4.945 -2.684 -3.584 1.00 93.44 79 GLN A CA 1
ATOM 556 C C . GLN A 1 79 ? -4.336 -1.464 -4.281 1.00 93.44 79 GLN A C 1
ATOM 558 O O . GLN A 1 79 ? -3.807 -1.597 -5.382 1.00 93.44 79 GLN A O 1
ATOM 563 N N . ALA A 1 80 ? -4.338 -0.299 -3.629 1.00 92.50 80 ALA A N 1
ATOM 564 C CA . ALA A 1 80 ? -3.698 0.902 -4.158 1.00 92.50 80 ALA A CA 1
ATOM 565 C C . ALA A 1 80 ? -2.188 0.692 -4.365 1.00 92.50 80 ALA A C 1
ATOM 567 O O . ALA A 1 80 ? -1.652 1.035 -5.417 1.00 92.50 80 ALA A O 1
ATOM 568 N N . ALA A 1 81 ? -1.507 0.058 -3.405 1.00 91.75 81 ALA A N 1
ATOM 569 C CA . ALA A 1 81 ? -0.087 -0.260 -3.527 1.00 91.75 81 ALA A CA 1
ATOM 570 C C . ALA A 1 81 ? 0.203 -1.263 -4.658 1.00 91.75 81 ALA A C 1
ATOM 572 O O . ALA A 1 81 ? 1.207 -1.122 -5.355 1.00 91.75 81 ALA A O 1
ATOM 573 N N . ALA A 1 82 ? -0.656 -2.267 -4.858 1.00 93.06 82 ALA A N 1
ATOM 574 C CA . ALA A 1 82 ? -0.527 -3.212 -5.967 1.00 93.06 82 ALA A CA 1
ATOM 575 C C . ALA A 1 82 ? -0.730 -2.521 -7.325 1.00 93.06 82 ALA A C 1
ATOM 577 O O . ALA A 1 82 ? 0.117 -2.657 -8.206 1.00 93.06 82 ALA A O 1
ATOM 578 N N . SER A 1 83 ? -1.779 -1.704 -7.453 1.00 93.44 83 SER A N 1
ATOM 579 C CA . SER A 1 83 ? -2.051 -0.939 -8.674 1.00 93.44 83 SER A CA 1
ATOM 580 C C . SER A 1 83 ? -0.909 0.016 -9.023 1.00 93.44 83 SER A C 1
ATOM 582 O O . SER A 1 83 ? -0.562 0.136 -10.195 1.00 93.44 83 SER A O 1
ATOM 584 N N . GLN A 1 84 ? -0.293 0.665 -8.029 1.00 93.56 84 GLN A N 1
ATOM 585 C CA . GLN A 1 84 ? 0.854 1.540 -8.275 1.00 93.56 84 GLN A CA 1
ATOM 586 C C . GLN A 1 84 ? 2.051 0.755 -8.825 1.00 93.56 84 GLN A C 1
ATOM 588 O O . GLN A 1 84 ? 2.672 1.175 -9.794 1.00 93.56 84 GLN A O 1
ATOM 593 N N . ARG A 1 85 ? 2.342 -0.426 -8.262 1.00 93.88 85 ARG A N 1
ATOM 594 C CA . ARG A 1 85 ? 3.429 -1.289 -8.754 1.00 93.88 85 ARG A CA 1
ATOM 595 C C . ARG A 1 85 ? 3.202 -1.737 -10.195 1.00 93.88 85 ARG A C 1
ATOM 597 O O . ARG A 1 85 ? 4.155 -1.812 -10.961 1.00 93.88 85 ARG A O 1
ATOM 604 N N . GLU A 1 86 ? 1.962 -2.046 -10.566 1.00 94.62 86 GLU A N 1
ATOM 605 C CA . GLU A 1 86 ? 1.617 -2.408 -11.944 1.00 94.62 86 GLU A CA 1
ATOM 606 C C . GLU A 1 86 ? 1.868 -1.247 -12.913 1.00 94.62 86 GLU A C 1
ATOM 608 O O . GLU A 1 86 ? 2.478 -1.451 -13.963 1.00 94.62 86 GLU A O 1
ATOM 613 N N . GLN A 1 87 ? 1.478 -0.027 -12.535 1.00 95.00 87 GLN A N 1
ATOM 614 C CA . GLN A 1 87 ? 1.734 1.179 -13.327 1.00 95.00 87 GLN A CA 1
ATOM 615 C C . GLN A 1 87 ? 3.235 1.467 -13.465 1.00 95.00 87 GLN A C 1
ATOM 617 O O . GLN A 1 87 ? 3.714 1.718 -14.571 1.00 95.00 87 GLN A O 1
ATOM 622 N N . ASP A 1 88 ? 3.991 1.370 -12.370 1.00 94.06 88 ASP A N 1
ATOM 623 C CA . ASP A 1 88 ? 5.438 1.596 -12.373 1.00 94.06 88 ASP A CA 1
ATOM 624 C C . ASP A 1 88 ? 6.161 0.560 -13.251 1.00 94.06 88 ASP A C 1
ATOM 626 O O . ASP A 1 88 ? 7.054 0.908 -14.028 1.00 94.06 88 ASP A O 1
ATOM 630 N N . ASN A 1 89 ? 5.741 -0.708 -13.184 1.00 96.38 89 ASN A N 1
ATOM 631 C CA . ASN A 1 89 ? 6.279 -1.780 -14.020 1.00 96.38 89 ASN A CA 1
ATOM 632 C C . ASN A 1 89 ? 5.967 -1.561 -15.506 1.00 96.38 89 ASN A C 1
ATOM 634 O O . ASN A 1 89 ? 6.846 -1.765 -16.345 1.00 96.38 89 ASN A O 1
ATOM 638 N N . ALA A 1 90 ? 4.748 -1.126 -15.838 1.00 96.62 90 ALA A N 1
ATOM 639 C CA . ALA A 1 90 ? 4.370 -0.801 -17.211 1.00 96.62 90 ALA A CA 1
ATOM 640 C C . ALA A 1 90 ? 5.217 0.361 -17.759 1.00 96.62 90 ALA A C 1
ATOM 642 O O . ALA A 1 90 ? 5.835 0.231 -18.816 1.00 96.62 90 ALA A O 1
ATOM 643 N N . ALA A 1 91 ? 5.357 1.447 -16.994 1.00 95.19 91 ALA A N 1
ATOM 644 C CA . ALA A 1 91 ? 6.181 2.591 -17.378 1.00 95.19 91 ALA A CA 1
ATOM 645 C C . ALA A 1 91 ? 7.670 2.219 -17.525 1.00 95.19 91 ALA A C 1
ATOM 647 O O . ALA A 1 91 ? 8.356 2.689 -18.438 1.00 95.19 91 ALA A O 1
ATOM 648 N N . ALA A 1 92 ? 8.195 1.357 -16.651 1.00 95.00 92 ALA A N 1
ATOM 649 C CA . ALA A 1 92 ? 9.560 0.849 -16.764 1.00 95.00 92 ALA A CA 1
ATOM 650 C C . ALA A 1 92 ? 9.747 -0.028 -18.014 1.00 95.00 92 ALA A C 1
ATOM 652 O O . ALA A 1 92 ? 10.774 0.084 -18.688 1.00 95.00 92 ALA A O 1
ATOM 653 N N . ALA A 1 93 ? 8.759 -0.861 -18.354 1.00 96.25 93 ALA A N 1
ATOM 654 C CA . ALA A 1 93 ? 8.782 -1.684 -19.560 1.00 96.25 93 ALA A CA 1
ATOM 655 C C . ALA A 1 93 ? 8.777 -0.829 -20.838 1.00 96.25 93 ALA A C 1
ATOM 657 O O . ALA A 1 93 ? 9.566 -1.096 -21.746 1.00 96.25 93 ALA A O 1
ATOM 658 N N . GLU A 1 94 ? 7.968 0.232 -20.885 1.00 96.69 94 GLU A N 1
ATOM 659 C CA . GLU A 1 94 ? 7.956 1.197 -21.993 1.00 96.69 94 GLU A CA 1
ATOM 660 C C . GLU A 1 94 ? 9.310 1.899 -22.149 1.00 96.69 94 GLU A C 1
ATOM 662 O O . GLU A 1 94 ? 9.877 1.935 -23.243 1.00 96.69 94 GLU A O 1
ATOM 667 N N . ARG A 1 95 ? 9.892 2.384 -21.044 1.00 95.62 95 ARG A N 1
ATOM 668 C CA . ARG A 1 95 ? 11.231 2.999 -21.057 1.00 95.62 95 ARG A CA 1
ATOM 669 C C . ARG A 1 95 ? 12.299 2.025 -21.540 1.00 95.62 95 ARG A C 1
ATOM 671 O O . ARG A 1 95 ? 13.161 2.399 -22.333 1.00 95.62 95 ARG A O 1
ATOM 678 N N . LEU A 1 96 ? 12.244 0.771 -21.094 1.00 96.12 96 LEU A N 1
ATOM 679 C CA . LEU A 1 96 ? 13.176 -0.262 -21.537 1.00 96.12 96 LEU A CA 1
ATOM 680 C C . LEU A 1 96 ? 13.022 -0.556 -23.034 1.00 96.12 96 LEU A C 1
ATOM 682 O O . LEU A 1 96 ? 14.026 -0.761 -23.720 1.00 96.12 96 LEU A O 1
ATOM 686 N N . ALA A 1 97 ? 11.791 -0.580 -23.548 1.00 96.19 97 ALA A N 1
ATOM 687 C CA . ALA A 1 97 ? 11.529 -0.759 -24.971 1.00 96.19 97 ALA A CA 1
ATOM 688 C C . ALA A 1 97 ? 12.120 0.391 -25.800 1.00 96.19 97 ALA A C 1
ATOM 690 O O . ALA A 1 97 ? 12.806 0.128 -26.791 1.00 96.19 97 ALA A O 1
ATOM 691 N N . GLU A 1 98 ? 11.945 1.642 -25.363 1.00 96.38 98 GLU A N 1
ATOM 692 C CA . GLU A 1 98 ? 12.511 2.801 -26.063 1.00 96.38 98 GLU A CA 1
ATOM 693 C C . GLU A 1 98 ? 14.042 2.796 -26.031 1.00 96.38 98 GLU A C 1
ATOM 695 O O . GLU A 1 98 ? 14.682 2.964 -27.068 1.00 96.38 98 GLU A O 1
ATOM 700 N N . LEU A 1 99 ? 14.654 2.500 -24.879 1.00 95.31 99 LEU A N 1
ATOM 701 C CA . LEU A 1 99 ? 16.112 2.377 -24.775 1.00 95.31 99 LEU A CA 1
ATOM 702 C C . LEU A 1 99 ? 16.660 1.285 -25.699 1.00 95.31 99 LEU A C 1
ATOM 704 O O . LEU A 1 99 ? 17.664 1.500 -26.377 1.00 95.31 99 LEU A O 1
ATOM 708 N N . LYS A 1 100 ? 15.982 0.134 -25.791 1.00 96.06 100 LYS A N 1
ATOM 709 C CA . LYS A 1 100 ? 16.351 -0.931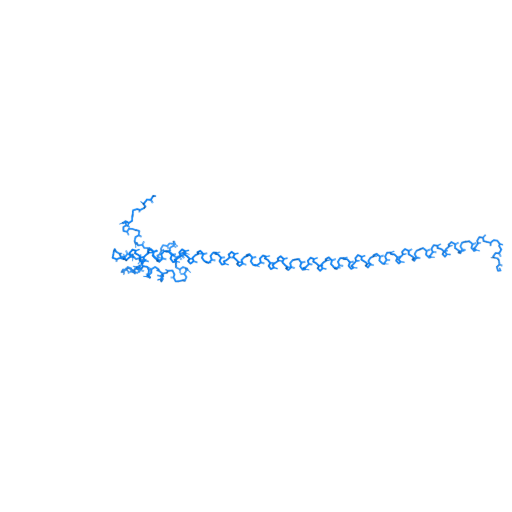 -26.737 1.00 96.06 100 LYS A CA 1
ATOM 710 C C . LYS A 1 100 ? 16.216 -0.474 -28.189 1.00 96.06 100 LYS A C 1
ATOM 712 O O . LYS A 1 100 ? 17.049 -0.846 -29.016 1.00 96.06 100 LYS A O 1
ATOM 717 N N . ARG A 1 101 ? 15.194 0.323 -28.518 1.00 95.56 101 ARG A N 1
ATOM 718 C CA . ARG A 1 101 ? 15.011 0.884 -29.864 1.00 95.56 101 ARG A CA 1
ATOM 719 C C . ARG A 1 101 ? 16.146 1.842 -30.221 1.00 95.56 101 ARG A C 1
ATOM 721 O O . ARG A 1 101 ? 16.767 1.671 -31.270 1.00 95.56 101 ARG A O 1
ATOM 728 N N . LEU A 1 102 ? 16.464 2.779 -29.330 1.00 93.75 102 LEU A N 1
ATOM 729 C CA . LEU A 1 102 ? 17.574 3.720 -29.496 1.00 93.75 102 LEU A CA 1
ATOM 730 C C . LEU A 1 102 ? 18.914 2.989 -29.612 1.00 93.75 102 LEU A C 1
ATOM 732 O O . LEU A 1 102 ? 19.702 3.285 -30.507 1.00 93.75 102 LEU A O 1
ATOM 736 N N . GLN A 1 103 ? 19.153 1.981 -28.770 1.00 94.31 103 GLN A N 1
ATOM 737 C CA . GLN A 1 103 ? 20.364 1.164 -28.836 1.00 94.31 103 GLN A CA 1
ATOM 738 C C . GLN A 1 103 ? 20.521 0.491 -30.206 1.00 94.31 103 GLN A C 1
ATOM 740 O O . GLN A 1 103 ? 21.603 0.553 -30.789 1.00 94.31 103 GLN A O 1
ATOM 745 N N . ARG A 1 104 ? 19.455 -0.125 -30.736 1.00 93.56 104 ARG A N 1
ATOM 746 C CA . ARG A 1 104 ? 19.476 -0.757 -32.066 1.00 93.56 104 ARG A CA 1
ATOM 747 C C . ARG A 1 104 ? 19.745 0.258 -33.172 1.00 93.56 104 ARG A C 1
ATOM 749 O O . ARG A 1 104 ? 20.555 -0.020 -34.049 1.00 93.56 104 ARG A O 1
ATOM 756 N N . ALA A 1 105 ? 19.117 1.433 -33.112 1.00 89.31 105 ALA A N 1
ATOM 757 C CA . ALA A 1 105 ? 19.355 2.501 -34.079 1.00 89.31 105 ALA A CA 1
ATOM 758 C C . ALA A 1 105 ? 20.824 2.963 -34.058 1.00 89.31 105 ALA A C 1
ATOM 760 O O . ALA A 1 105 ? 21.466 3.040 -35.103 1.00 89.31 105 ALA A O 1
ATOM 761 N N . HIS A 1 106 ? 21.396 3.187 -32.871 1.00 87.62 106 HIS A N 1
ATOM 762 C CA . HIS A 1 106 ? 22.805 3.561 -32.736 1.00 87.62 106 HIS A CA 1
ATOM 763 C C . HIS A 1 106 ? 23.762 2.466 -33.215 1.00 87.62 106 HIS A C 1
ATOM 765 O O . HIS A 1 106 ? 24.760 2.782 -33.861 1.00 87.62 106 HIS A O 1
ATOM 771 N N . GLN A 1 107 ? 23.475 1.195 -32.923 1.00 86.44 107 GLN A N 1
ATOM 772 C CA . GLN A 1 107 ? 24.276 0.077 -33.424 1.00 86.44 107 GLN A CA 1
ATOM 773 C C . GLN A 1 107 ? 24.244 0.009 -34.954 1.00 86.44 107 GLN A C 1
ATOM 775 O O . GLN A 1 107 ? 25.306 -0.075 -35.560 1.00 86.44 107 GLN A O 1
ATOM 780 N N . ALA A 1 108 ? 23.068 0.143 -35.573 1.00 84.44 108 ALA A N 1
ATOM 781 C CA . ALA A 1 108 ? 22.936 0.153 -37.030 1.00 84.44 108 ALA A CA 1
ATOM 782 C C . ALA A 1 108 ? 23.708 1.315 -37.685 1.00 84.44 108 ALA A C 1
ATOM 784 O O . ALA A 1 108 ? 24.352 1.139 -38.716 1.00 84.44 108 ALA A O 1
ATOM 785 N N . HIS A 1 109 ? 23.702 2.504 -37.077 1.00 79.38 109 HIS A N 1
ATOM 786 C CA . HIS A 1 109 ? 24.491 3.630 -37.584 1.00 79.38 109 HIS A CA 1
ATOM 787 C C . HIS A 1 109 ? 26.001 3.397 -37.478 1.00 79.38 109 HIS A C 1
ATOM 789 O O . HIS A 1 109 ? 26.733 3.771 -38.394 1.00 79.38 109 HIS A O 1
ATOM 795 N N . ARG A 1 110 ? 26.471 2.769 -36.392 1.00 76.06 110 ARG A N 1
ATOM 796 C CA . ARG A 1 110 ? 27.891 2.419 -36.239 1.00 76.06 110 ARG A CA 1
ATOM 797 C C . ARG A 1 110 ? 28.332 1.413 -37.293 1.00 76.06 110 ARG A C 1
ATOM 799 O O . ARG A 1 1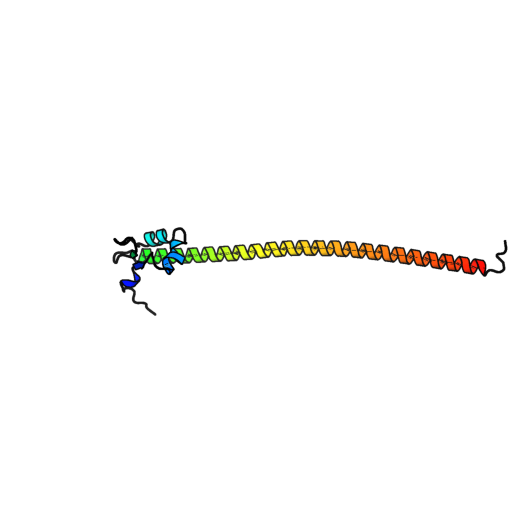10 ? 29.325 1.671 -37.956 1.00 76.06 110 ARG A O 1
ATOM 806 N N . THR A 1 111 ? 27.560 0.351 -37.523 1.00 83.38 111 THR A N 1
ATOM 807 C CA . THR A 1 111 ? 27.910 -0.662 -38.531 1.00 83.38 111 THR A CA 1
ATOM 808 C C . THR A 1 111 ? 27.959 -0.075 -39.940 1.00 83.38 111 THR A C 1
ATOM 810 O O . THR A 1 111 ? 28.886 -0.365 -40.685 1.00 83.38 111 THR A O 1
ATOM 813 N N . VAL A 1 112 ? 27.025 0.817 -40.297 1.00 84.06 112 VAL A N 1
ATOM 814 C CA . VAL A 1 112 ? 27.047 1.498 -41.606 1.00 84.06 112 VAL A CA 1
ATOM 815 C C . VAL A 1 112 ? 28.275 2.404 -41.749 1.00 84.06 112 VAL A C 1
ATOM 817 O O . VAL A 1 112 ? 28.914 2.411 -42.800 1.00 84.06 112 VAL A O 1
ATOM 820 N N . ALA A 1 113 ? 28.630 3.158 -40.705 1.00 83.00 113 ALA A N 1
ATOM 821 C CA . ALA A 1 113 ? 29.817 4.013 -40.722 1.00 83.00 113 ALA A CA 1
ATOM 822 C C . ALA A 1 113 ? 31.119 3.194 -40.801 1.00 83.00 113 ALA A C 1
ATOM 824 O O . ALA A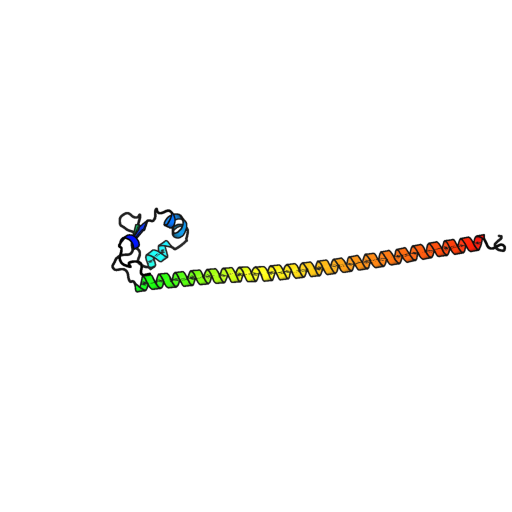 1 113 ? 32.022 3.544 -41.558 1.00 83.00 113 ALA A O 1
ATOM 825 N N . GLU A 1 114 ? 31.197 2.084 -40.067 1.00 84.62 114 GLU A N 1
ATOM 826 C CA . GLU A 1 114 ? 32.330 1.153 -40.080 1.00 84.62 114 GLU A CA 1
ATOM 827 C C . GLU A 1 114 ? 32.497 0.475 -41.451 1.00 84.62 114 GLU A C 1
ATOM 829 O O . GLU A 1 114 ? 33.612 0.381 -41.968 1.00 84.62 114 GLU A O 1
ATOM 834 N N . GLU A 1 115 ? 31.403 0.047 -42.086 1.00 83.88 115 GLU A N 1
ATOM 835 C CA . GLU A 1 115 ? 31.425 -0.521 -43.438 1.00 83.88 115 GLU A CA 1
ATOM 836 C C . GLU A 1 115 ? 31.834 0.511 -44.497 1.00 83.88 115 GLU A C 1
ATOM 838 O O . GLU A 1 115 ? 32.639 0.199 -45.382 1.00 83.88 115 GLU A O 1
ATOM 843 N N . ALA A 1 116 ? 31.333 1.746 -44.397 1.00 88.56 116 ALA A N 1
ATOM 844 C CA . ALA A 1 116 ? 31.712 2.836 -45.292 1.00 88.56 116 ALA A CA 1
ATOM 845 C C . ALA A 1 116 ? 33.209 3.167 -45.180 1.00 88.56 116 ALA A C 1
ATOM 847 O O . ALA A 1 116 ? 33.888 3.312 -46.200 1.00 88.56 116 ALA A O 1
ATOM 848 N N . GLU A 1 117 ? 33.740 3.213 -43.958 1.00 86.62 117 GLU A N 1
ATOM 849 C CA . GLU A 1 117 ? 35.162 3.455 -43.712 1.00 86.62 117 GLU A CA 1
ATOM 850 C C . GLU A 1 117 ? 36.032 2.302 -44.229 1.00 86.62 117 GLU A C 1
ATOM 852 O O . GLU A 1 117 ? 37.036 2.528 -44.908 1.00 86.62 117 GLU A O 1
ATOM 857 N N . ARG A 1 118 ? 35.608 1.049 -44.022 1.00 87.31 118 ARG A N 1
ATOM 858 C CA . ARG A 1 118 ? 36.294 -0.123 -44.587 1.00 87.31 118 ARG A CA 1
ATOM 859 C C . ARG A 1 118 ? 36.362 -0.063 -46.114 1.00 87.31 118 ARG A C 1
ATOM 861 O O . ARG A 1 118 ? 37.398 -0.388 -46.694 1.00 87.31 118 ARG A O 1
ATOM 868 N N . LEU A 1 119 ? 35.281 0.352 -46.777 1.00 91.81 119 LEU A N 1
ATOM 869 C CA . LEU A 1 119 ? 35.254 0.521 -48.232 1.00 91.81 119 LEU A CA 1
ATOM 870 C C . LEU A 1 119 ? 36.149 1.674 -48.703 1.00 91.81 119 LEU A C 1
ATOM 872 O O . LEU A 1 119 ? 36.793 1.539 -49.744 1.00 91.81 119 LEU A O 1
ATOM 876 N N . ARG A 1 120 ? 36.222 2.777 -47.948 1.00 94.12 120 ARG A N 1
ATOM 877 C CA . ARG A 1 120 ? 37.135 3.895 -48.232 1.00 94.12 120 ARG A CA 1
ATOM 878 C C . ARG A 1 120 ? 38.590 3.433 -48.215 1.00 94.12 120 ARG A C 1
ATOM 880 O O . ARG A 1 120 ? 39.280 3.592 -49.219 1.00 94.12 120 ARG A O 1
ATOM 887 N N . ILE A 1 121 ? 39.007 2.765 -47.139 1.00 91.56 121 ILE A N 1
ATOM 888 C CA . ILE A 1 121 ? 40.369 2.233 -46.987 1.00 91.56 121 ILE A CA 1
ATOM 889 C C . ILE A 1 121 ? 40.697 1.247 -48.118 1.00 91.56 121 ILE A C 1
ATOM 891 O O . ILE A 1 121 ? 41.768 1.315 -48.714 1.00 91.56 121 ILE A O 1
ATOM 895 N N . LEU A 1 122 ? 39.771 0.344 -48.469 1.00 93.00 122 LEU A N 1
ATOM 896 C CA . LEU A 1 122 ? 39.986 -0.603 -49.569 1.00 93.00 122 LEU A CA 1
ATOM 897 C C . LEU A 1 122 ? 40.200 0.095 -50.918 1.00 93.00 122 LEU A C 1
ATOM 899 O O . LEU A 1 122 ? 41.043 -0.350 -51.698 1.00 93.00 122 LEU A O 1
ATOM 903 N N . ARG A 1 123 ? 39.460 1.175 -51.197 1.00 93.00 123 ARG A N 1
ATOM 904 C CA . ARG A 1 123 ? 39.634 1.969 -52.422 1.00 93.00 123 ARG A CA 1
ATOM 905 C C . ARG A 1 123 ? 40.982 2.679 -52.448 1.00 93.00 123 ARG A C 1
ATOM 907 O O . ARG A 1 123 ? 41.647 2.638 -53.478 1.00 93.00 123 ARG A O 1
ATOM 914 N N . GLU A 1 124 ? 41.396 3.274 -51.332 1.00 92.75 124 GLU A N 1
ATOM 915 C CA . GLU A 1 124 ? 42.703 3.934 -51.204 1.00 92.75 124 GLU A CA 1
ATOM 916 C C . GLU A 1 124 ? 43.846 2.933 -51.444 1.00 92.75 124 GLU A C 1
ATOM 918 O O . GLU A 1 124 ? 44.687 3.155 -52.312 1.00 92.75 124 GLU A O 1
ATOM 923 N N . VAL A 1 125 ? 43.801 1.758 -50.806 1.00 92.31 125 VAL A N 1
ATOM 924 C CA . VAL A 1 125 ? 44.797 0.690 -51.011 1.00 92.31 125 VAL A CA 1
ATOM 925 C C . VAL A 1 125 ? 44.820 0.189 -52.460 1.00 92.31 125 VAL A C 1
ATOM 927 O O . VA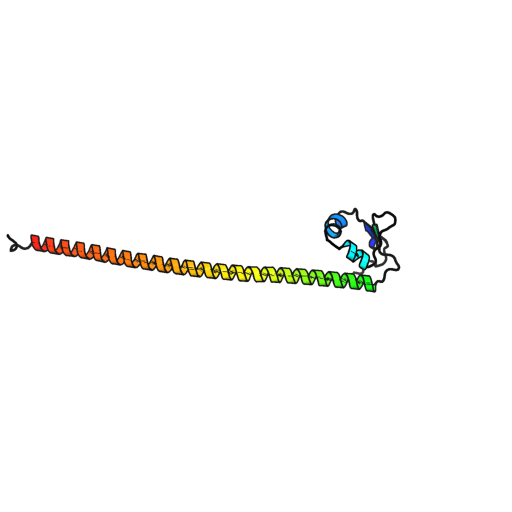L A 1 125 ? 45.886 -0.115 -52.997 1.00 92.31 125 VAL A O 1
ATOM 930 N N . GLN A 1 126 ? 43.663 0.066 -53.117 1.00 92.25 126 GLN A N 1
ATOM 931 C CA . GLN A 1 126 ? 43.608 -0.324 -54.529 1.00 92.25 126 GLN A CA 1
ATOM 932 C C . GLN A 1 126 ? 44.214 0.744 -55.445 1.00 92.25 126 GLN A C 1
ATOM 934 O O . GLN A 1 126 ? 44.955 0.390 -56.362 1.00 92.25 126 GLN A O 1
ATOM 939 N N . ALA A 1 127 ? 43.944 2.026 -55.184 1.00 90.94 127 ALA A N 1
ATOM 940 C CA . ALA A 1 127 ? 44.522 3.135 -55.934 1.00 90.94 127 ALA A CA 1
ATOM 941 C C . ALA A 1 127 ? 46.049 3.185 -55.773 1.00 90.94 127 ALA A C 1
ATOM 943 O O . ALA A 1 127 ? 46.762 3.258 -56.770 1.00 90.94 127 ALA A O 1
ATOM 944 N N . GLU A 1 128 ? 46.562 3.033 -54.549 1.00 90.81 128 GLU A N 1
ATOM 945 C CA . GLU A 1 128 ? 48.004 2.969 -54.284 1.00 90.81 128 GLU A CA 1
ATOM 946 C C . GLU A 1 128 ? 48.671 1.780 -54.983 1.00 90.81 128 GLU A C 1
ATOM 948 O O . GLU A 1 128 ? 49.742 1.922 -55.574 1.00 90.81 128 GLU A O 1
ATOM 953 N N . ARG A 1 129 ? 48.036 0.599 -54.962 1.00 89.75 129 ARG A N 1
ATOM 954 C CA . ARG A 1 129 ? 48.533 -0.584 -55.684 1.00 89.75 129 ARG A CA 1
ATOM 955 C C . ARG A 1 129 ? 48.574 -0.351 -57.188 1.00 89.75 129 ARG A C 1
ATOM 957 O O . ARG A 1 129 ? 49.549 -0.740 -57.825 1.00 89.75 129 ARG A O 1
ATOM 964 N N . PHE A 1 130 ? 47.538 0.274 -57.740 1.00 88.12 130 PHE A N 1
ATOM 965 C CA . PHE A 1 130 ? 47.487 0.615 -59.156 1.00 88.12 130 PHE A CA 1
ATOM 966 C C . PHE A 1 130 ? 48.568 1.635 -59.523 1.00 88.12 130 PHE A C 1
ATOM 968 O O . PHE A 1 130 ? 49.295 1.421 -60.486 1.00 88.12 130 PHE A O 1
ATOM 975 N N . GLU A 1 131 ? 48.742 2.704 -58.742 1.00 86.81 131 GLU A N 1
ATOM 976 C CA . GLU A 1 131 ? 49.812 3.680 -58.965 1.00 86.81 131 GLU A CA 1
ATOM 977 C C . GLU A 1 131 ? 51.205 3.067 -58.845 1.00 86.81 131 GLU A C 1
ATOM 979 O O . GLU A 1 131 ? 52.092 3.390 -59.633 1.00 86.81 131 GLU A O 1
ATOM 984 N N . LYS A 1 132 ? 51.413 2.175 -57.875 1.00 87.50 132 LYS A N 1
ATOM 985 C CA . LYS A 1 132 ? 52.683 1.474 -57.710 1.00 87.50 132 LYS A CA 1
ATOM 986 C C . LYS A 1 132 ? 52.980 0.584 -58.917 1.00 87.50 132 LYS A C 1
ATOM 988 O O . LYS A 1 132 ? 54.050 0.717 -59.498 1.00 87.50 132 LYS A O 1
ATOM 993 N N . ALA A 1 133 ? 52.014 -0.229 -59.349 1.00 84.62 133 ALA A N 1
ATOM 994 C CA . ALA A 1 133 ? 52.141 -1.041 -60.558 1.00 84.62 133 ALA A CA 1
ATOM 995 C C . ALA A 1 133 ? 52.387 -0.173 -61.802 1.00 84.62 133 ALA A C 1
ATOM 997 O O . ALA A 1 133 ? 53.224 -0.502 -62.633 1.00 84.62 133 ALA A O 1
ATOM 998 N N . ARG A 1 134 ? 51.717 0.983 -61.891 1.00 84.88 134 ARG A N 1
ATOM 999 C CA . ARG A 1 134 ? 51.909 1.972 -62.954 1.00 84.88 134 ARG A CA 1
ATOM 1000 C C . ARG A 1 134 ? 53.351 2.506 -63.000 1.00 84.88 134 ARG A C 1
ATOM 1002 O O . ARG A 1 134 ? 53.865 2.708 -64.094 1.00 84.88 134 ARG A O 1
ATOM 1009 N N . ARG A 1 135 ? 53.971 2.775 -61.843 1.00 79.50 135 ARG A N 1
ATOM 1010 C CA . ARG A 1 135 ? 55.360 3.271 -61.724 1.00 79.50 135 ARG A CA 1
ATOM 1011 C C . ARG A 1 135 ? 56.404 2.185 -61.984 1.00 79.50 135 ARG A C 1
ATOM 1013 O O . ARG A 1 135 ? 57.500 2.500 -62.428 1.00 79.50 135 ARG A O 1
ATOM 1020 N N . GLU A 1 136 ? 56.077 0.939 -61.657 1.00 83.00 136 GLU A N 1
ATOM 1021 C CA . GLU A 1 136 ? 56.946 -0.227 -61.847 1.00 83.00 136 GLU A CA 1
ATOM 1022 C C . GLU A 1 136 ? 56.867 -0.802 -63.270 1.00 83.00 136 GLU A C 1
ATOM 1024 O O . GLU A 1 136 ? 57.707 -1.624 -63.627 1.00 83.00 136 GLU A O 1
ATOM 1029 N N . ASP A 1 137 ? 55.895 -0.372 -64.083 1.00 78.06 137 ASP A N 1
ATOM 1030 C CA . ASP A 1 137 ? 55.761 -0.769 -65.485 1.00 78.06 137 ASP A CA 1
ATOM 1031 C C . ASP A 1 137 ? 56.854 -0.103 -66.354 1.00 78.06 137 ASP A C 1
ATOM 1033 O O . ASP A 1 137 ? 56.809 1.112 -66.580 1.00 78.06 137 ASP A O 1
ATOM 1037 N N . PRO A 1 138 ? 57.824 -0.876 -66.882 1.00 67.69 138 PRO A N 1
ATOM 1038 C CA . PRO A 1 138 ? 58.931 -0.361 -67.689 1.00 67.69 138 PRO A CA 1
ATOM 1039 C C . PRO A 1 138 ? 58.501 0.152 -69.073 1.00 67.69 138 PRO A C 1
ATOM 1041 O O . PRO A 1 138 ? 59.324 0.692 -69.809 1.00 67.69 138 PRO A O 1
ATOM 1044 N N . HIS A 1 139 ? 57.232 -0.011 -69.457 1.00 72.19 139 HIS A N 1
ATOM 1045 C CA . HIS A 1 139 ? 56.675 0.541 -70.693 1.00 72.19 139 HIS A CA 1
ATOM 1046 C C . HIS A 1 139 ? 55.881 1.831 -70.476 1.00 72.19 139 HIS A C 1
ATOM 1048 O O . HIS A 1 139 ? 55.411 2.434 -71.440 1.00 72.19 139 HIS A O 1
ATOM 1054 N N . ASN A 1 140 ? 55.764 2.293 -69.231 1.00 65.69 140 ASN A N 1
ATOM 1055 C CA . ASN A 1 140 ? 55.031 3.501 -68.887 1.00 65.69 140 ASN A CA 1
ATOM 1056 C C . ASN A 1 140 ? 55.946 4.729 -68.829 1.00 65.69 140 ASN A C 1
ATOM 1058 O O . ASN A 1 140 ? 56.064 5.409 -67.808 1.00 65.69 140 ASN A O 1
ATOM 1062 N N . HIS A 1 141 ? 56.623 4.991 -69.941 1.00 53.53 141 HIS A N 1
ATOM 1063 C CA . HIS A 1 141 ? 57.373 6.218 -70.158 1.00 53.53 141 HIS A CA 1
ATOM 1064 C C . HIS A 1 141 ? 56.515 7.155 -71.011 1.00 53.53 141 HIS A C 1
ATOM 1066 O O . HIS A 1 141 ? 56.263 6.871 -72.182 1.00 53.53 141 HIS A O 1
ATOM 1072 N N . CYS A 1 142 ? 56.044 8.247 -70.407 1.00 54.31 142 CYS A N 1
ATOM 1073 C CA . CYS A 1 142 ? 55.784 9.464 -71.170 1.00 54.31 142 CYS A CA 1
ATOM 1074 C C . CYS A 1 142 ? 57.124 10.103 -71.540 1.00 54.31 142 CYS A C 1
ATOM 1076 O O . CYS A 1 142 ? 58.016 10.108 -70.658 1.00 54.31 142 CYS A O 1
#

Radius of gyration: 42.18 Å; chains: 1; bounding box: 86×32×108 Å

pLDDT: mean 86.73, std 10.99, range [37.53, 96.69]